Protein AF-A0A4S4G8A7-F1 (afdb_monomer)

Secondary structure (DSSP, 8-state):
---HHHHHHHHHHHHHGGGS--BTTTTBT-SS-EEEEEETTTTEEEEEEHHHHTSTTHHHHTT-HHHHHHHHHHH-HHHHHHHH-EEE-TTT--EEE----HHHHHHHHHHHHHHHHT--

Sequence (120 aa):
MENIHEIVVENARRNALINLEYCPVRGIGCTGERVECYSPVSKGKEFIPKTMYDSDKFHMVKENAQAWRRLRICHDFEYWAATCCTIKDKRTGCDVFMRLNRPQRRVLAIMEQQRMAGEP

pLDDT: mean 92.33, std 7.51, range [53.59, 98.0]

Foldseek 3Di:
DPDVVVVVVVVVVLVVVQPQDDDLQQCHPAAAQWDWDQALQVNGTGTAHPCLVPDPCNVVCRNPNVSRLVSRVVRRVQNCQQPPNWDQDPPPRDIHRDHDGPVRRVVVNVVVVCVVVVHD

Nearest PDB structures (foldseek):
  8zrt-assembly1_R  TM=2.471E-01  e=7.191E+00  Homo sapiens

Mean predicted aligned error: 5.13 Å

Solvent-accessible surface area (backbone atoms only — not comparable to full-atom values): 7004 Å² total; per-residue (Å²): 127,86,54,68,68,59,56,52,51,52,49,52,54,56,57,68,60,63,77,59,73,69,36,44,89,48,31,40,74,51,80,76,63,65,40,82,42,76,33,54,72,79,74,39,83,28,33,43,41,43,71,41,67,74,33,90,63,36,80,79,21,54,83,35,41,67,53,36,51,57,53,43,45,80,58,29,64,59,36,30,31,48,73,72,36,73,38,72,38,89,87,78,68,45,80,39,60,36,71,80,52,71,72,55,49,53,53,48,46,54,52,51,52,33,54,74,72,72,47,135

Structure (mmCIF, N/CA/C/O backbone):
data_AF-A0A4S4G8A7-F1
#
_entry.id   AF-A0A4S4G8A7-F1
#
loop_
_atom_site.group_PDB
_atom_site.id
_atom_site.type_symbol
_atom_site.label_atom_id
_atom_site.label_alt_id
_atom_site.label_comp_id
_atom_site.label_asym_id
_atom_site.label_entity_id
_atom_site.label_seq_id
_atom_site.pdbx_PDB_ins_code
_atom_site.Cartn_x
_atom_site.Cartn_y
_atom_site.Cartn_z
_atom_site.occupancy
_atom_site.B_iso_or_equiv
_atom_site.auth_seq_id
_atom_site.auth_comp_id
_atom_site.auth_asym_id
_atom_site.auth_atom_id
_atom_site.pdbx_PDB_model_num
ATOM 1 N N . MET A 1 1 ? -34.675 -11.339 19.679 1.00 53.59 1 MET A N 1
ATOM 2 C CA . MET A 1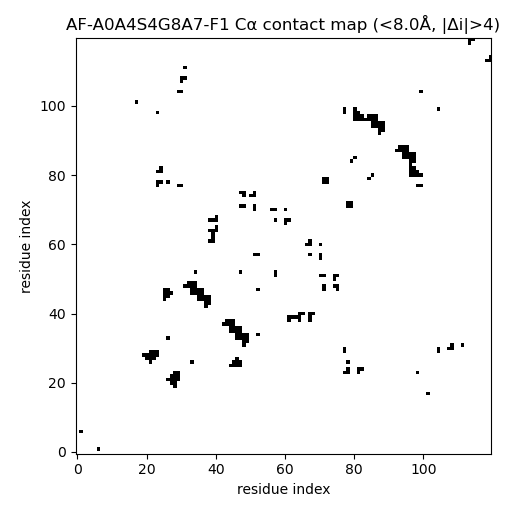 1 ? -33.797 -10.291 20.235 1.00 53.59 1 MET A CA 1
ATOM 3 C C . MET A 1 1 ? -32.396 -10.861 20.222 1.00 53.59 1 MET A C 1
ATOM 5 O O . MET A 1 1 ? -32.186 -11.838 20.926 1.00 53.59 1 MET A O 1
ATOM 9 N N . GLU A 1 2 ? -31.497 -10.341 19.381 1.00 59.91 2 GLU A N 1
ATOM 10 C CA . GLU A 1 2 ? -30.064 -10.659 19.491 1.00 59.91 2 GLU A CA 1
ATOM 11 C C . GLU A 1 2 ? -29.626 -10.439 20.941 1.00 59.91 2 GLU A C 1
ATOM 13 O O . GLU A 1 2 ? -29.966 -9.423 21.559 1.00 59.91 2 GLU A O 1
ATOM 18 N N . ASN A 1 3 ? -28.955 -11.432 21.515 1.00 86.25 3 ASN A N 1
ATOM 19 C CA . ASN A 1 3 ? -28.577 -11.408 22.915 1.00 86.25 3 ASN A CA 1
ATOM 20 C C . ASN A 1 3 ? -27.480 -10.349 23.084 1.00 86.25 3 ASN A C 1
ATOM 22 O O . ASN A 1 3 ? -26.414 -10.464 22.486 1.00 86.25 3 ASN A O 1
ATOM 26 N N . ILE A 1 4 ? -27.717 -9.308 23.890 1.00 87.81 4 ILE A N 1
ATOM 27 C CA . ILE A 1 4 ? -26.741 -8.231 24.160 1.00 87.81 4 ILE A CA 1
ATOM 28 C C . ILE A 1 4 ? -25.363 -8.813 24.519 1.00 87.81 4 ILE A C 1
ATOM 30 O O . ILE A 1 4 ? -24.328 -8.258 24.147 1.00 87.81 4 ILE A O 1
ATOM 34 N N . HIS A 1 5 ? -25.346 -9.972 25.181 1.00 87.25 5 HIS A N 1
ATOM 35 C CA . HIS A 1 5 ? -24.127 -10.696 25.500 1.00 87.25 5 HIS A CA 1
ATOM 36 C C . HIS A 1 5 ? -23.319 -11.104 24.251 1.00 87.25 5 HIS A C 1
ATOM 38 O O . HIS A 1 5 ? -22.094 -10.970 24.248 1.00 87.25 5 HIS A O 1
ATOM 44 N N . GLU A 1 6 ? -23.964 -11.570 23.182 1.00 90.81 6 GLU A N 1
ATOM 45 C CA . GLU A 1 6 ? -23.300 -11.966 21.931 1.00 90.81 6 GLU A CA 1
ATOM 46 C C . GLU A 1 6 ? -22.649 -10.758 21.248 1.00 90.81 6 GLU A C 1
ATOM 48 O O . GLU A 1 6 ? -21.493 -10.828 20.824 1.00 90.81 6 GLU A O 1
ATOM 53 N N . ILE A 1 7 ? -23.342 -9.613 21.233 1.00 87.00 7 ILE A N 1
ATOM 54 C CA . ILE A 1 7 ? -22.824 -8.355 20.675 1.00 87.00 7 ILE A CA 1
ATOM 55 C C . ILE A 1 7 ? -21.567 -7.903 21.430 1.00 87.00 7 ILE A C 1
ATOM 57 O O . ILE A 1 7 ? -20.573 -7.505 20.812 1.00 87.00 7 ILE A O 1
ATOM 61 N N . VAL A 1 8 ? -21.583 -7.981 22.765 1.00 90.06 8 VAL A N 1
ATOM 62 C CA . VAL A 1 8 ? -20.437 -7.610 23.610 1.00 90.06 8 VAL A CA 1
ATOM 63 C C . VAL A 1 8 ? -19.250 -8.547 23.371 1.00 90.06 8 VAL A C 1
ATOM 65 O O . VAL A 1 8 ? -18.122 -8.070 23.217 1.00 90.06 8 VAL A O 1
ATOM 68 N N . VAL A 1 9 ? -19.491 -9.858 23.275 1.00 91.69 9 VAL A N 1
ATOM 69 C CA . VAL A 1 9 ? -18.444 -10.861 23.014 1.00 91.69 9 VAL A CA 1
ATOM 70 C C . VAL A 1 9 ? -17.807 -10.655 21.640 1.00 91.69 9 VAL A C 1
ATOM 72 O O . VAL A 1 9 ? -16.579 -10.600 21.538 1.00 91.69 9 VAL A O 1
ATOM 75 N N . GLU A 1 10 ? -18.597 -10.456 20.582 1.00 86.94 10 GLU A N 1
ATOM 76 C CA . GLU A 1 10 ? -18.037 -10.191 19.251 1.00 86.94 10 GLU A CA 1
ATOM 77 C C . GLU A 1 10 ? -17.332 -8.828 19.189 1.00 86.94 10 GLU A C 1
ATOM 79 O O . GLU A 1 10 ? -16.316 -8.687 18.506 1.00 86.94 10 GLU A O 1
ATOM 84 N N . ASN A 1 11 ? -17.796 -7.807 19.918 1.00 86.44 11 ASN A N 1
ATOM 85 C CA . ASN A 1 11 ? -17.072 -6.537 20.021 1.00 86.44 11 ASN A CA 1
ATOM 86 C C . ASN A 1 11 ? -15.697 -6.717 20.683 1.00 86.44 11 ASN A C 1
ATOM 88 O O . ASN A 1 11 ? -14.696 -6.226 20.160 1.00 86.44 11 ASN A O 1
ATOM 92 N N . ALA A 1 12 ? -15.625 -7.473 21.783 1.00 86.62 12 ALA A N 1
ATOM 93 C CA . ALA A 1 12 ? -14.363 -7.800 22.441 1.00 86.62 12 ALA A CA 1
ATOM 94 C C . ALA A 1 12 ? -13.422 -8.563 21.495 1.00 86.62 12 ALA A C 1
ATOM 96 O O . ALA A 1 12 ? -12.251 -8.200 21.362 1.00 86.62 12 ALA A O 1
ATOM 97 N N . ARG A 1 13 ? -13.945 -9.545 20.747 1.00 85.56 13 ARG A N 1
ATOM 98 C CA . ARG A 1 13 ? -13.183 -10.284 19.729 1.00 85.56 13 ARG A CA 1
ATOM 99 C C . ARG A 1 13 ? -12.658 -9.371 18.620 1.00 85.56 13 ARG A C 1
ATOM 101 O O . ARG A 1 13 ? -11.495 -9.475 18.227 1.00 85.56 13 ARG A O 1
ATOM 108 N N . ARG A 1 14 ? -13.491 -8.458 18.104 1.00 80.88 14 ARG A N 1
ATOM 109 C CA . ARG A 1 14 ? -13.082 -7.480 17.082 1.00 80.88 14 ARG A CA 1
ATOM 110 C C . ARG A 1 14 ? -11.986 -6.558 17.599 1.00 80.88 14 ARG A C 1
ATOM 112 O O . ARG A 1 14 ? -11.027 -6.348 16.858 1.00 80.88 14 ARG A O 1
ATOM 119 N N . ASN A 1 15 ? -12.104 -6.087 18.841 1.00 80.44 15 ASN A N 1
ATOM 120 C CA . ASN A 1 15 ? -11.136 -5.202 19.485 1.00 80.44 15 ASN A CA 1
ATOM 121 C C . ASN A 1 15 ? -9.794 -5.889 19.759 1.00 80.44 15 ASN A C 1
ATOM 123 O O . ASN A 1 15 ? -8.752 -5.304 19.478 1.00 80.44 15 ASN A O 1
ATOM 127 N N . ALA A 1 16 ? -9.798 -7.148 20.206 1.00 80.31 16 ALA A N 1
ATOM 128 C CA . ALA A 1 16 ? -8.570 -7.921 20.414 1.00 80.31 16 ALA A CA 1
ATOM 129 C C . ALA A 1 16 ? -7.734 -8.053 19.126 1.00 80.31 16 ALA A C 1
ATOM 131 O O . ALA A 1 16 ? -6.507 -8.041 19.156 1.00 80.31 16 ALA A O 1
ATOM 132 N N . LEU A 1 17 ? -8.403 -8.118 17.973 1.00 73.44 17 LEU A N 1
ATOM 133 C CA . LEU A 1 17 ? -7.772 -8.268 16.662 1.00 73.44 17 LEU A CA 1
ATOM 134 C C . LEU A 1 17 ? -7.371 -6.930 16.010 1.00 73.44 17 LEU A C 1
ATOM 136 O O . LEU A 1 17 ? -6.882 -6.935 14.879 1.00 73.44 17 LEU A O 1
ATOM 140 N N . ILE A 1 18 ? -7.592 -5.784 16.668 1.00 72.06 18 ILE A N 1
ATOM 141 C CA . ILE A 1 18 ? -7.182 -4.463 16.152 1.00 72.06 18 ILE A CA 1
ATOM 142 C C . ILE A 1 18 ? -5.657 -4.334 16.129 1.00 72.06 18 ILE A C 1
ATOM 144 O O . ILE A 1 18 ? -5.121 -3.748 15.192 1.00 72.06 18 ILE A O 1
ATOM 148 N N . ASN A 1 19 ? -4.969 -4.938 17.100 1.00 66.94 19 ASN A N 1
ATOM 149 C CA . ASN A 1 19 ? -3.526 -4.788 17.306 1.00 66.94 19 ASN A CA 1
ATOM 150 C C . ASN A 1 19 ? -2.658 -5.683 16.402 1.00 66.94 19 ASN A C 1
ATOM 152 O O . ASN A 1 19 ? -1.465 -5.827 16.649 1.00 66.94 19 ASN A O 1
ATOM 156 N N . LEU A 1 20 ? -3.235 -6.299 15.365 1.00 78.19 20 LEU A N 1
ATOM 157 C CA . LEU A 1 20 ? -2.453 -7.028 14.365 1.00 78.19 20 LEU A CA 1
ATOM 158 C C . LEU A 1 20 ? -1.536 -6.062 13.610 1.00 78.19 20 LEU A C 1
ATOM 160 O O . LEU A 1 20 ? -1.982 -5.006 13.156 1.00 78.19 20 LEU A O 1
ATOM 164 N N . GLU A 1 21 ? -0.274 -6.456 13.445 1.00 88.75 21 GLU A N 1
ATOM 165 C CA . GLU A 1 21 ? 0.706 -5.665 12.708 1.00 88.75 21 GLU A CA 1
ATOM 166 C C . GLU A 1 21 ? 0.220 -5.410 11.274 1.00 88.75 21 GLU A C 1
ATOM 168 O O . GLU A 1 21 ? -0.183 -6.324 10.549 1.00 88.75 21 GLU A O 1
ATOM 173 N N . TYR A 1 22 ? 0.223 -4.139 10.874 1.00 93.44 22 TYR A N 1
ATOM 174 C CA . TYR A 1 22 ? -0.235 -3.704 9.562 1.00 93.44 22 TYR A CA 1
ATOM 175 C C . TYR A 1 22 ? 0.611 -2.530 9.071 1.00 93.44 22 TYR A C 1
ATOM 177 O O . TYR A 1 22 ? 0.591 -1.435 9.641 1.00 93.44 22 TYR A O 1
ATOM 185 N N . CYS A 1 23 ? 1.350 -2.751 7.985 1.00 94.94 23 CYS A N 1
ATOM 186 C CA . CYS A 1 23 ? 2.170 -1.732 7.347 1.00 94.94 23 CYS A CA 1
ATOM 187 C C . CYS A 1 23 ? 2.016 -1.792 5.819 1.00 94.94 23 CYS A C 1
ATOM 189 O O . CYS A 1 23 ? 2.761 -2.528 5.169 1.00 94.94 23 CYS A O 1
ATOM 191 N N . PRO A 1 24 ? 1.125 -0.976 5.222 1.00 96.44 24 PRO A N 1
ATOM 192 C CA . PRO A 1 24 ? 0.889 -0.973 3.774 1.00 96.44 24 PRO A CA 1
ATOM 193 C C . PRO A 1 24 ? 2.122 -0.582 2.958 1.00 96.44 24 PRO A C 1
ATOM 195 O O . PRO A 1 24 ? 2.364 -1.121 1.883 1.00 96.44 24 PRO A O 1
ATOM 198 N N . VAL A 1 25 ? 2.978 0.287 3.501 1.00 96.69 25 VAL A N 1
ATOM 199 C CA . VAL A 1 25 ? 4.216 0.701 2.825 1.00 96.69 25 VAL A CA 1
ATOM 200 C C . VAL A 1 25 ? 5.189 -0.473 2.678 1.00 96.69 25 VAL A C 1
ATOM 202 O O . VAL A 1 25 ? 5.789 -0.630 1.622 1.00 96.69 25 VAL A O 1
ATOM 205 N N . ARG A 1 26 ? 5.304 -1.345 3.689 1.00 96.25 26 ARG A N 1
ATOM 206 C CA . ARG A 1 26 ? 6.169 -2.541 3.639 1.00 96.25 26 ARG A CA 1
ATOM 207 C C . ARG A 1 26 ? 5.453 -3.807 3.161 1.00 96.25 26 ARG A C 1
ATOM 209 O O . ARG A 1 26 ? 6.119 -4.813 2.942 1.00 96.25 26 ARG A O 1
ATOM 216 N N . GLY A 1 27 ? 4.128 -3.756 3.019 1.00 96.12 27 GLY A N 1
ATOM 217 C CA . GLY A 1 27 ? 3.280 -4.890 2.644 1.00 96.12 27 GLY A CA 1
ATOM 218 C C . GLY A 1 27 ? 2.953 -5.866 3.780 1.00 96.12 27 GLY A C 1
ATOM 219 O O . GLY A 1 27 ? 2.473 -6.966 3.528 1.00 96.12 27 GLY A O 1
ATOM 220 N N . ILE A 1 28 ? 3.210 -5.487 5.035 1.00 95.81 28 ILE A N 1
ATOM 221 C CA . ILE A 1 28 ? 2.986 -6.352 6.202 1.00 95.81 28 ILE A CA 1
ATOM 222 C C . ILE A 1 28 ? 1.499 -6.340 6.560 1.00 95.81 28 ILE A C 1
ATOM 224 O O . ILE A 1 28 ? 0.898 -5.267 6.666 1.00 95.81 28 ILE A O 1
ATOM 228 N N . GLY A 1 29 ? 0.904 -7.520 6.751 1.00 93.50 29 GLY A N 1
ATOM 229 C CA . GLY A 1 29 ? -0.505 -7.667 7.143 1.00 93.50 29 GLY A CA 1
ATOM 230 C C . GLY A 1 29 ? -1.510 -7.147 6.105 1.00 93.50 29 GLY A C 1
ATOM 231 O O . GLY A 1 29 ? -2.655 -6.845 6.461 1.00 93.50 29 GLY A O 1
ATOM 232 N N . CYS A 1 30 ? -1.062 -6.984 4.858 1.00 95.50 30 CYS A N 1
ATOM 233 C CA . CYS A 1 30 ? -1.864 -6.514 3.733 1.00 95.50 30 CYS A CA 1
ATOM 234 C C . CYS A 1 30 ? -2.613 -7.667 3.063 1.00 95.50 30 CYS A C 1
ATOM 236 O O . CYS A 1 30 ? -2.314 -8.841 3.275 1.00 95.50 30 CYS A O 1
ATOM 238 N N . THR A 1 31 ? -3.600 -7.314 2.256 1.00 93.44 31 THR A N 1
ATOM 239 C CA . THR A 1 31 ? -4.539 -8.246 1.641 1.00 93.44 31 THR A CA 1
ATOM 240 C C . THR A 1 31 ? -3.926 -8.933 0.418 1.00 93.44 31 THR A C 1
ATOM 242 O O . THR A 1 31 ? -3.086 -8.349 -0.267 1.00 93.44 31 THR A O 1
ATOM 245 N N . GLY A 1 32 ? -4.353 -10.165 0.131 1.00 92.19 32 GLY A N 1
ATOM 246 C CA . GLY A 1 32 ? -3.899 -10.934 -1.031 1.00 92.19 32 GLY A CA 1
ATOM 247 C C . GLY A 1 32 ? -2.530 -11.594 -0.850 1.00 92.19 32 GLY A C 1
ATOM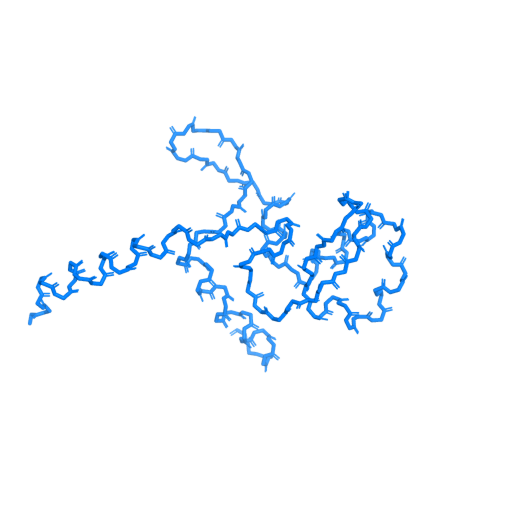 248 O O . GLY A 1 32 ? -1.868 -11.442 0.175 1.00 92.19 32 GLY A O 1
ATOM 249 N N . GLU A 1 33 ? -2.115 -12.361 -1.858 1.00 95.44 33 GLU A N 1
ATOM 250 C CA . GLU A 1 33 ? -0.827 -13.056 -1.854 1.00 95.44 33 GLU A CA 1
ATOM 251 C C . GLU A 1 33 ? 0.337 -12.072 -2.030 1.00 95.44 33 GLU A C 1
ATOM 253 O O . GLU A 1 33 ? 0.304 -11.181 -2.890 1.00 95.44 33 GLU A O 1
ATOM 258 N N . ARG A 1 34 ? 1.377 -12.237 -1.205 1.00 96.94 34 ARG A N 1
ATOM 259 C CA . ARG A 1 34 ? 2.529 -11.338 -1.145 1.00 96.94 34 ARG A CA 1
ATOM 260 C C . ARG A 1 34 ? 3.832 -12.087 -1.391 1.00 96.94 34 ARG A C 1
ATOM 262 O O . ARG A 1 34 ? 4.036 -13.173 -0.860 1.00 96.94 34 ARG A O 1
ATOM 269 N N . VAL A 1 35 ? 4.732 -11.462 -2.143 1.00 97.56 35 VAL A N 1
ATOM 270 C CA . VAL A 1 35 ? 6.073 -11.974 -2.444 1.00 97.56 35 VAL A CA 1
ATOM 271 C C . VAL A 1 35 ? 7.105 -11.063 -1.788 1.00 97.56 35 VAL A C 1
ATOM 273 O O . VAL A 1 35 ? 7.071 -9.843 -1.971 1.00 97.56 35 VAL A O 1
ATOM 276 N N . GLU A 1 36 ? 8.020 -11.647 -1.013 1.00 97.69 36 GLU A N 1
ATOM 277 C CA . GLU A 1 36 ? 9.164 -10.915 -0.465 1.00 97.69 36 GLU A CA 1
ATOM 278 C C . GLU A 1 36 ? 10.153 -10.585 -1.590 1.00 97.69 36 GLU A C 1
ATOM 280 O O . GLU A 1 36 ? 10.584 -11.461 -2.341 1.00 97.69 36 GLU A O 1
ATOM 285 N N . CYS A 1 37 ? 10.536 -9.316 -1.707 1.00 95.44 37 CYS A N 1
ATOM 286 C CA . CYS A 1 37 ? 11.477 -8.852 -2.719 1.00 95.44 37 CYS A CA 1
ATOM 287 C C . CYS A 1 37 ? 12.310 -7.668 -2.211 1.00 95.44 37 CYS A C 1
ATOM 289 O O . CYS A 1 37 ? 11.927 -6.971 -1.267 1.00 95.44 37 CYS A O 1
ATOM 291 N N . TYR A 1 38 ? 13.459 -7.428 -2.844 1.00 96.50 38 TYR A N 1
ATOM 292 C CA . TYR A 1 38 ? 14.252 -6.231 -2.581 1.00 96.50 38 TYR A CA 1
ATOM 293 C C . TYR A 1 38 ? 13.634 -5.023 -3.293 1.00 96.50 38 TYR A C 1
ATOM 295 O O . TYR A 1 38 ? 13.451 -5.044 -4.509 1.00 96.50 38 TYR A O 1
ATOM 303 N N . SER A 1 39 ? 13.329 -3.974 -2.533 1.00 95.81 39 SER A N 1
ATOM 304 C CA . SER A 1 39 ? 12.721 -2.744 -3.030 1.00 95.81 39 SER A CA 1
ATOM 305 C C . SER A 1 39 ? 13.776 -1.653 -3.235 1.00 95.81 39 SER A C 1
ATOM 307 O O . SER A 1 39 ? 14.487 -1.306 -2.285 1.00 95.81 39 SER A O 1
ATOM 309 N N . PRO A 1 40 ? 13.836 -1.012 -4.419 1.00 95.94 40 PRO A N 1
ATOM 310 C CA . PRO A 1 40 ? 14.681 0.161 -4.642 1.00 95.94 40 PRO A CA 1
ATOM 311 C C . PRO A 1 40 ? 14.199 1.398 -3.861 1.00 95.94 40 PRO A C 1
ATOM 313 O O . PRO A 1 40 ? 14.924 2.387 -3.776 1.00 95.94 40 PRO A O 1
ATOM 316 N N . VAL A 1 41 ? 12.983 1.369 -3.294 1.00 94.56 41 VAL A N 1
ATOM 317 C CA . VAL A 1 41 ? 12.402 2.485 -2.530 1.00 94.56 41 VAL A CA 1
ATOM 318 C C . VAL A 1 41 ? 12.907 2.488 -1.090 1.00 94.56 41 VAL A C 1
ATOM 320 O O . VAL A 1 41 ? 13.416 3.508 -0.631 1.00 94.56 41 VAL A O 1
ATOM 323 N N . SER A 1 42 ? 12.784 1.365 -0.376 1.00 93.44 42 SER A N 1
ATOM 324 C CA . SER A 1 42 ? 13.284 1.241 1.004 1.00 93.44 42 SER A CA 1
ATOM 325 C C . SER A 1 42 ? 14.739 0.788 1.091 1.00 93.44 42 SER A C 1
ATOM 327 O O . SER A 1 42 ? 15.311 0.832 2.179 1.00 93.44 42 SER A O 1
ATOM 329 N N . LYS A 1 43 ? 15.339 0.353 -0.028 1.00 93.19 43 LYS A N 1
ATOM 330 C CA . LYS A 1 43 ? 16.655 -0.307 -0.071 1.00 93.19 43 LYS A CA 1
ATOM 331 C C . LYS A 1 43 ? 16.714 -1.541 0.838 1.00 93.19 43 LYS A C 1
ATOM 333 O O . LYS A 1 43 ? 17.745 -1.837 1.443 1.00 93.19 43 LYS A O 1
ATOM 338 N N . GLY A 1 44 ? 15.597 -2.257 0.938 1.00 94.38 44 GLY A N 1
ATOM 339 C CA . GLY A 1 44 ? 15.435 -3.410 1.812 1.00 94.38 44 GLY A CA 1
ATOM 340 C C . GLY A 1 44 ? 14.314 -4.336 1.354 1.00 94.38 44 G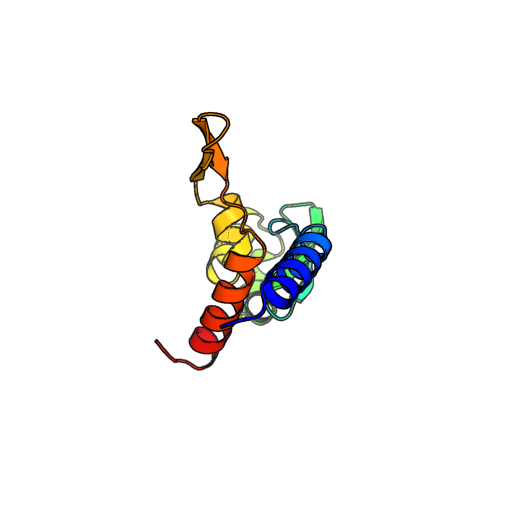LY A C 1
ATOM 341 O O . GLY A 1 44 ? 13.763 -4.184 0.265 1.00 94.38 44 GLY A O 1
ATOM 342 N N . LYS A 1 45 ? 13.995 -5.322 2.195 1.00 95.88 45 LYS A N 1
ATOM 343 C CA . LYS A 1 45 ? 12.949 -6.310 1.918 1.00 95.88 45 LYS A CA 1
ATOM 344 C C . LYS A 1 45 ? 11.552 -5.728 2.155 1.00 95.88 45 LYS A C 1
ATOM 346 O O . LYS A 1 45 ? 11.256 -5.221 3.243 1.00 95.88 45 LYS A O 1
ATOM 351 N N . GLU A 1 46 ? 10.700 -5.845 1.142 1.00 96.50 46 GLU A N 1
ATOM 352 C CA . GLU A 1 46 ? 9.275 -5.504 1.164 1.00 96.50 46 GLU A CA 1
ATOM 353 C C . GLU A 1 46 ? 8.435 -6.663 0.615 1.00 96.50 46 GLU A C 1
ATOM 355 O O . GLU A 1 46 ? 8.903 -7.462 -0.196 1.00 96.50 46 GLU A O 1
ATOM 360 N N . PHE A 1 47 ? 7.173 -6.714 1.034 1.00 98.00 47 PHE A N 1
ATOM 361 C CA . PHE A 1 47 ? 6.178 -7.679 0.579 1.00 98.00 47 PHE A CA 1
ATOM 362 C C . PHE A 1 47 ? 5.271 -7.033 -0.476 1.00 98.00 47 PHE A C 1
ATOM 364 O O . PHE A 1 47 ? 4.350 -6.280 -0.155 1.00 98.00 47 PHE A O 1
ATOM 371 N N . ILE A 1 48 ? 5.520 -7.298 -1.755 1.00 97.56 48 ILE A N 1
ATOM 372 C CA . ILE A 1 48 ? 4.698 -6.754 -2.850 1.00 97.56 48 ILE A CA 1
ATOM 373 C C . ILE A 1 48 ? 3.595 -7.739 -3.253 1.00 97.56 48 ILE A C 1
ATOM 375 O O . ILE A 1 48 ? 3.742 -8.934 -2.997 1.00 97.56 48 ILE A O 1
ATOM 379 N N . PRO A 1 49 ? 2.490 -7.290 -3.878 1.00 97.19 49 PRO A N 1
ATOM 380 C CA . PRO A 1 49 ? 1.494 -8.209 -4.422 1.00 97.19 49 PRO A CA 1
ATOM 381 C C . PRO A 1 49 ? 2.109 -9.167 -5.441 1.00 97.19 49 PRO A C 1
ATOM 383 O O . PRO A 1 49 ? 2.901 -8.748 -6.290 1.00 97.19 49 PRO A O 1
ATOM 386 N N . LYS A 1 50 ? 1.678 -10.431 -5.427 1.00 96.38 50 LYS A N 1
ATOM 387 C CA . LYS A 1 50 ? 2.076 -11.405 -6.453 1.00 96.38 50 LYS A CA 1
ATOM 388 C C . LYS A 1 50 ? 1.746 -10.927 -7.872 1.00 96.38 50 LYS A C 1
ATOM 390 O O . LYS A 1 50 ? 2.561 -11.079 -8.770 1.00 96.38 50 LYS A O 1
ATOM 395 N N . THR A 1 51 ? 0.619 -10.240 -8.054 1.00 95.44 51 THR A N 1
ATOM 396 C CA . THR A 1 51 ? 0.217 -9.659 -9.348 1.00 95.44 51 THR A CA 1
ATOM 397 C C . THR A 1 51 ? 1.201 -8.610 -9.877 1.00 95.44 51 THR A C 1
ATOM 399 O O . THR A 1 51 ? 1.356 -8.482 -11.087 1.00 95.44 51 THR A O 1
ATOM 402 N N . MET A 1 52 ? 1.885 -7.873 -8.991 1.00 96.50 52 MET A N 1
ATOM 403 C CA . MET A 1 52 ? 2.972 -6.969 -9.376 1.00 96.50 52 MET A CA 1
ATOM 404 C C . MET A 1 52 ? 4.225 -7.756 -9.757 1.00 96.50 52 MET A C 1
ATOM 406 O O . MET A 1 52 ? 4.876 -7.407 -10.736 1.00 96.50 52 MET A O 1
ATOM 410 N N . TYR A 1 53 ? 4.575 -8.780 -8.974 1.00 97.06 53 TYR A N 1
ATOM 411 C CA . TYR A 1 53 ? 5.765 -9.601 -9.202 1.00 97.06 53 TYR A CA 1
ATOM 412 C C . TYR A 1 53 ? 5.692 -10.370 -10.529 1.00 97.06 53 TYR A C 1
ATOM 414 O O . TYR A 1 53 ? 6.666 -10.397 -11.276 1.00 97.06 53 TYR A O 1
ATOM 422 N N . ASP A 1 54 ? 4.523 -10.934 -10.836 1.00 96.62 54 ASP A N 1
ATOM 423 C CA . ASP A 1 54 ? 4.259 -11.712 -12.051 1.00 96.62 54 ASP A CA 1
ATOM 424 C C . ASP A 1 54 ? 4.012 -10.822 -13.288 1.00 96.62 54 ASP A C 1
ATOM 426 O O . ASP A 1 54 ? 3.840 -11.327 -14.393 1.00 96.62 54 ASP A O 1
ATOM 430 N N . SER A 1 55 ? 3.979 -9.493 -13.131 1.00 95.94 55 SER A N 1
ATOM 431 C CA . SER A 1 55 ? 3.801 -8.559 -14.245 1.00 95.94 55 SER A CA 1
ATOM 432 C C . SER A 1 55 ? 5.023 -8.558 -15.164 1.00 95.94 55 SER A C 1
ATOM 434 O O . SER A 1 55 ? 6.154 -8.407 -14.695 1.00 95.94 55 SER A O 1
ATOM 436 N N . ASP A 1 56 ? 4.801 -8.544 -16.482 1.00 95.25 56 ASP A N 1
ATOM 437 C CA . ASP A 1 56 ? 5.871 -8.375 -17.476 1.00 95.25 56 ASP A CA 1
ATOM 438 C C . ASP A 1 56 ? 6.712 -7.119 -17.223 1.00 95.25 56 ASP A C 1
ATOM 440 O O . ASP A 1 56 ? 7.883 -7.070 -17.570 1.00 95.25 56 ASP A O 1
ATOM 444 N N . LYS A 1 57 ? 6.155 -6.095 -16.567 1.00 95.25 57 LYS A N 1
ATOM 445 C CA . LYS A 1 57 ? 6.860 -4.838 -16.271 1.00 95.25 57 LYS A CA 1
ATOM 446 C C . LYS A 1 57 ? 7.788 -4.933 -15.058 1.00 95.25 57 LYS A C 1
ATOM 448 O O . LYS A 1 57 ? 8.591 -4.023 -14.850 1.00 95.25 57 LYS A O 1
ATOM 453 N N . PHE A 1 58 ? 7.705 -5.993 -14.249 1.00 96.25 58 PHE A N 1
ATOM 454 C CA . PHE A 1 58 ? 8.413 -6.079 -12.969 1.00 96.25 58 PHE A CA 1
ATOM 455 C C . PHE A 1 58 ? 9.934 -5.979 -13.127 1.00 96.25 58 PHE A C 1
ATOM 457 O O . PHE A 1 58 ? 10.596 -5.247 -12.391 1.00 96.25 58 PHE A O 1
ATOM 464 N N . HIS A 1 59 ? 10.499 -6.668 -14.120 1.00 93.62 59 HIS A N 1
ATOM 465 C CA . HIS A 1 59 ? 11.943 -6.667 -14.354 1.00 93.62 59 HIS A CA 1
ATOM 466 C C . HIS A 1 59 ? 12.488 -5.272 -14.702 1.00 93.62 59 HIS A C 1
ATOM 468 O O . HIS A 1 59 ? 13.596 -4.938 -14.293 1.00 93.62 59 HIS A O 1
ATOM 474 N N . MET A 1 60 ? 11.689 -4.435 -15.372 1.00 94.25 60 MET A N 1
ATOM 475 C CA . MET A 1 60 ? 12.081 -3.085 -15.788 1.00 94.25 60 MET A CA 1
ATOM 476 C C . MET A 1 60 ? 12.143 -2.086 -14.626 1.00 94.25 60 MET A C 1
ATOM 478 O O . MET A 1 60 ? 12.763 -1.032 -14.751 1.00 94.25 60 MET A O 1
ATOM 482 N N . VAL A 1 61 ? 11.476 -2.375 -13.502 1.00 96.19 61 VAL A N 1
ATOM 483 C CA . VAL A 1 61 ? 11.331 -1.416 -12.395 1.00 96.19 61 VAL A CA 1
ATOM 484 C C . VAL A 1 61 ? 12.248 -1.690 -11.203 1.00 96.19 61 VAL A C 1
ATOM 486 O O . VAL A 1 61 ? 12.309 -0.860 -10.297 1.00 96.19 61 VAL A O 1
ATOM 489 N N . LYS A 1 62 ? 12.975 -2.818 -11.191 1.00 93.31 62 LYS A N 1
ATOM 490 C CA . LYS A 1 62 ? 13.771 -3.287 -10.038 1.00 93.31 62 LYS A CA 1
ATOM 491 C C . LYS A 1 62 ? 14.804 -2.280 -9.531 1.00 93.31 62 LYS A C 1
ATOM 493 O O . LYS A 1 62 ? 15.049 -2.220 -8.332 1.00 93.31 62 LYS A O 1
ATOM 498 N N . GLU A 1 63 ? 15.378 -1.479 -10.422 1.00 94.00 63 GLU A N 1
ATOM 499 C CA . GLU A 1 63 ? 16.428 -0.508 -10.083 1.00 94.00 63 GLU A CA 1
ATOM 500 C C . GLU A 1 63 ? 15.919 0.940 -10.049 1.00 94.00 63 GLU A C 1
ATOM 502 O O . GLU A 1 63 ? 16.629 1.852 -9.627 1.00 94.00 63 GLU A O 1
ATOM 507 N N . ASN A 1 64 ? 14.668 1.179 -10.454 1.00 96.62 64 ASN A N 1
ATOM 508 C CA . ASN A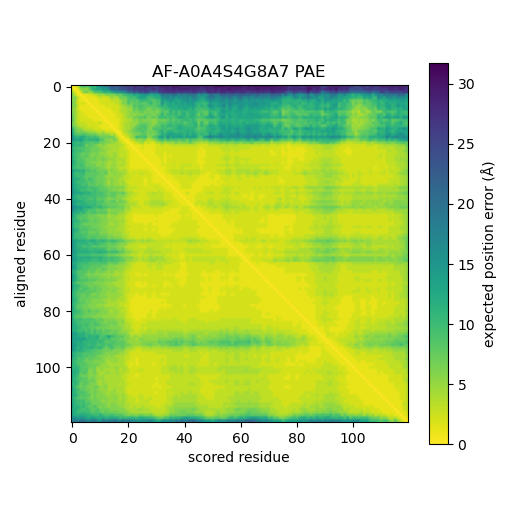 1 64 ? 14.101 2.518 -10.544 1.00 96.62 64 ASN A CA 1
ATOM 509 C C . ASN A 1 64 ? 12.987 2.708 -9.513 1.00 96.62 64 ASN A C 1
ATOM 511 O O . ASN A 1 64 ? 11.845 2.294 -9.715 1.00 96.62 64 ASN A O 1
ATOM 515 N N . ALA A 1 65 ? 13.300 3.421 -8.429 1.00 96.75 65 ALA A N 1
ATOM 516 C CA . ALA A 1 65 ? 12.363 3.678 -7.336 1.00 96.75 65 ALA A CA 1
ATOM 517 C C . ALA A 1 65 ? 11.053 4.358 -7.781 1.00 96.75 65 ALA A C 1
ATOM 519 O O . ALA A 1 65 ? 9.998 4.090 -7.211 1.00 96.75 65 ALA A O 1
ATOM 520 N N . GLN A 1 66 ? 11.082 5.235 -8.789 1.00 97.06 66 GLN A N 1
ATOM 521 C CA . GLN A 1 66 ? 9.866 5.907 -9.261 1.00 97.06 66 GLN A CA 1
ATOM 522 C C . GLN A 1 66 ? 9.001 4.982 -10.115 1.00 97.06 66 GLN A C 1
ATOM 524 O O . GLN A 1 66 ? 7.783 4.936 -9.933 1.00 97.06 66 GLN A O 1
ATOM 529 N N . ALA A 1 67 ? 9.620 4.214 -11.012 1.00 97.38 67 ALA A N 1
ATOM 530 C CA . ALA A 1 67 ? 8.911 3.225 -11.814 1.00 97.38 67 ALA A CA 1
ATOM 531 C C . ALA A 1 67 ? 8.323 2.112 -10.929 1.00 97.38 67 ALA A C 1
ATOM 533 O O . ALA A 1 67 ? 7.177 1.713 -11.131 1.00 97.38 67 ALA A O 1
ATOM 534 N N . TRP A 1 68 ? 9.053 1.702 -9.886 1.00 97.69 68 TRP A N 1
ATOM 535 C CA . TRP A 1 68 ? 8.584 0.765 -8.866 1.00 97.69 68 TRP A CA 1
ATOM 536 C C . TRP A 1 68 ? 7.317 1.260 -8.172 1.00 97.69 68 TRP A C 1
ATOM 538 O O . TRP A 1 68 ? 6.324 0.540 -8.123 1.00 97.69 68 TRP A O 1
ATOM 548 N N . ARG A 1 69 ? 7.322 2.510 -7.678 1.00 97.62 69 ARG A N 1
ATOM 549 C CA . ARG A 1 69 ? 6.149 3.123 -7.033 1.00 97.62 69 ARG A CA 1
ATOM 550 C C . ARG A 1 69 ? 4.937 3.143 -7.954 1.00 97.62 69 ARG A C 1
ATOM 552 O O . ARG A 1 69 ? 3.851 2.754 -7.538 1.00 97.62 69 ARG A O 1
ATOM 559 N N . ARG A 1 70 ? 5.133 3.575 -9.203 1.00 97.44 70 ARG A N 1
ATOM 560 C CA . ARG A 1 70 ? 4.063 3.647 -10.207 1.00 97.44 70 ARG A CA 1
ATOM 561 C C . ARG A 1 70 ? 3.475 2.275 -10.504 1.00 97.44 70 ARG A C 1
ATOM 563 O O . ARG A 1 70 ? 2.258 2.146 -10.496 1.00 97.44 70 ARG A O 1
ATOM 570 N N . LEU A 1 71 ? 4.320 1.263 -10.713 1.00 97.69 71 LEU A N 1
ATOM 571 C CA . LEU A 1 71 ? 3.845 -0.099 -10.938 1.00 97.69 71 LEU A CA 1
ATOM 572 C C . LEU A 1 71 ? 3.095 -0.618 -9.708 1.00 97.69 71 LEU A C 1
ATOM 574 O O . LEU A 1 71 ? 1.984 -1.115 -9.839 1.00 97.69 71 LEU A O 1
ATOM 578 N N . ARG A 1 72 ? 3.653 -0.439 -8.506 1.00 97.56 72 ARG A N 1
ATOM 579 C CA . ARG A 1 72 ? 3.034 -0.918 -7.268 1.00 97.56 72 ARG A CA 1
ATOM 580 C C . ARG A 1 72 ? 1.650 -0.319 -7.032 1.00 97.56 72 ARG A C 1
ATOM 582 O O . ARG A 1 72 ? 0.744 -1.055 -6.669 1.00 97.56 72 ARG A O 1
ATOM 589 N N . ILE A 1 73 ? 1.454 0.973 -7.299 1.00 97.25 73 ILE A N 1
ATOM 590 C CA . ILE A 1 73 ? 0.143 1.636 -7.184 1.00 97.25 73 ILE A CA 1
ATOM 591 C C . ILE A 1 73 ? -0.934 0.957 -8.048 1.00 97.25 73 ILE A C 1
ATOM 593 O O . ILE A 1 73 ? -2.086 0.891 -7.631 1.00 97.25 73 ILE A O 1
ATOM 597 N N . CYS A 1 74 ? -0.578 0.416 -9.216 1.00 95.38 74 CYS A N 1
ATOM 598 C CA . CYS A 1 74 ? -1.528 -0.273 -10.094 1.00 95.38 74 CYS A CA 1
ATOM 599 C C . CYS A 1 74 ? -1.968 -1.651 -9.576 1.00 95.38 74 CYS A C 1
ATOM 601 O O . CYS A 1 74 ? -2.968 -2.181 -10.050 1.00 95.38 74 CYS A O 1
ATOM 603 N N . HIS A 1 75 ? -1.218 -2.242 -8.644 1.00 95.50 75 HIS A N 1
ATOM 604 C CA . HIS A 1 75 ? -1.431 -3.608 -8.160 1.00 95.50 75 HIS A CA 1
ATOM 605 C C . HIS A 1 75 ? -1.729 -3.686 -6.654 1.00 95.50 75 HIS A C 1
ATOM 607 O O . HIS A 1 75 ? -2.131 -4.740 -6.170 1.00 95.50 75 HIS A O 1
ATOM 613 N N . ASP A 1 76 ? -1.492 -2.609 -5.901 1.00 96.88 76 ASP A N 1
ATOM 614 C CA . ASP A 1 76 ? -1.507 -2.595 -4.438 1.00 96.88 76 ASP A CA 1
ATOM 615 C C . ASP A 1 76 ? -2.333 -1.410 -3.919 1.00 96.88 76 ASP A C 1
ATOM 617 O O . ASP A 1 76 ? -1.808 -0.323 -3.653 1.00 96.88 76 ASP A O 1
ATOM 621 N N . PHE A 1 77 ? -3.644 -1.616 -3.768 1.00 96.94 77 PHE A N 1
ATOM 622 C CA . PHE A 1 77 ? -4.559 -0.575 -3.291 1.00 96.94 77 PHE A CA 1
ATOM 623 C C . PHE A 1 77 ? -4.171 -0.053 -1.901 1.00 96.94 77 PHE A C 1
ATOM 625 O O . PHE A 1 77 ? -4.222 1.149 -1.649 1.00 96.94 77 PHE A O 1
ATOM 632 N N . GLU A 1 78 ? -3.745 -0.936 -0.994 1.00 97.88 78 GLU A N 1
ATOM 633 C CA . GLU A 1 78 ? -3.331 -0.564 0.365 1.00 97.88 78 GLU A CA 1
ATOM 634 C C . GLU A 1 78 ? -2.105 0.357 0.344 1.00 97.88 78 GLU A C 1
ATOM 636 O O . GLU A 1 78 ? -2.052 1.341 1.088 1.00 97.88 78 GLU A O 1
ATOM 641 N N . TYR A 1 79 ? -1.146 0.078 -0.544 1.00 97.94 79 TYR A N 1
ATOM 642 C CA . TYR A 1 79 ? 0.005 0.948 -0.777 1.00 97.94 79 TYR A CA 1
ATOM 643 C C . TYR A 1 79 ? -0.406 2.291 -1.382 1.00 97.94 79 TYR A C 1
ATOM 645 O O . TYR A 1 79 ? 0.031 3.334 -0.893 1.00 97.94 79 TYR A O 1
ATOM 653 N N . TRP A 1 80 ? -1.257 2.286 -2.413 1.00 97.88 80 TRP A N 1
ATOM 654 C CA . TRP A 1 80 ? -1.777 3.513 -3.020 1.00 97.88 80 TRP A CA 1
ATOM 655 C C . TRP A 1 80 ? -2.508 4.384 -1.993 1.00 97.88 80 TRP A C 1
ATOM 657 O O . TRP A 1 80 ? -2.198 5.567 -1.864 1.00 97.88 80 TRP A O 1
ATOM 667 N N . ALA A 1 81 ? -3.403 3.807 -1.188 1.00 97.81 81 ALA A N 1
ATOM 668 C CA . ALA A 1 81 ? -4.125 4.539 -0.151 1.00 97.81 81 ALA A CA 1
ATOM 669 C C . ALA A 1 81 ? -3.149 5.198 0.839 1.00 97.81 81 ALA A C 1
ATOM 671 O O . ALA A 1 81 ? -3.254 6.390 1.123 1.00 97.81 81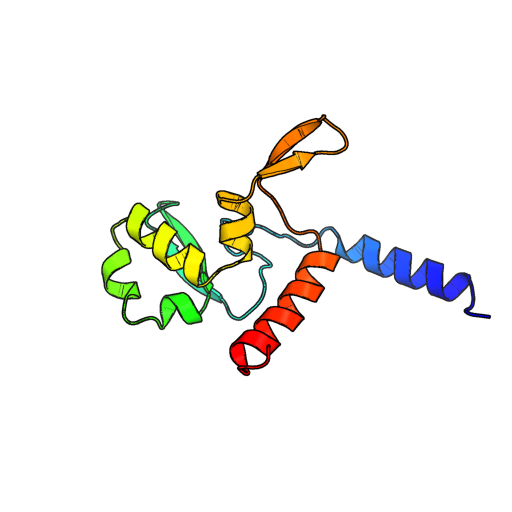 ALA A O 1
ATOM 672 N N . ALA A 1 82 ? -2.133 4.455 1.284 1.00 97.50 82 ALA A N 1
ATOM 673 C CA . ALA A 1 82 ? -1.167 4.928 2.269 1.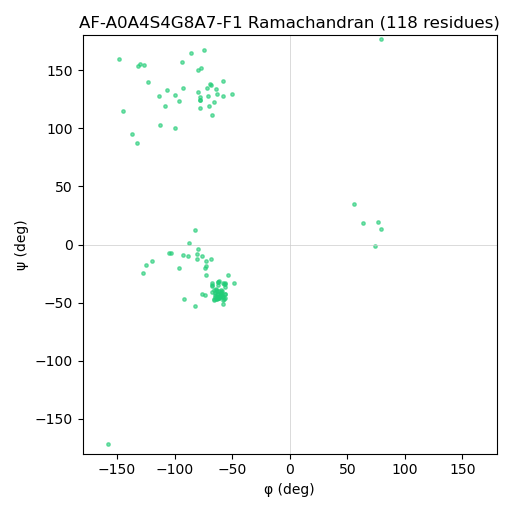00 97.50 82 ALA A CA 1
ATOM 674 C C . ALA A 1 82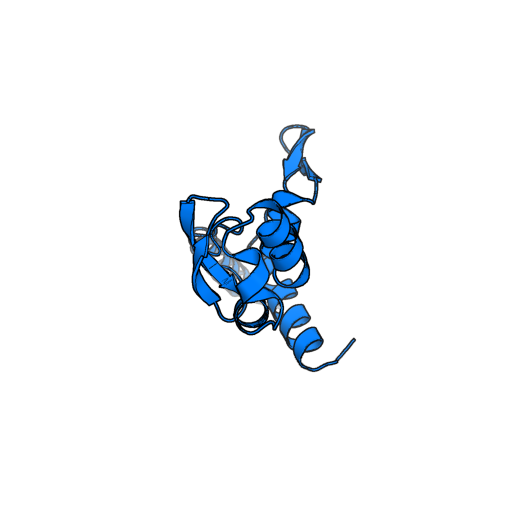 ? -0.102 5.899 1.732 1.00 97.50 82 ALA A C 1
ATOM 676 O O . ALA A 1 82 ? 0.657 6.446 2.533 1.00 97.50 82 ALA A O 1
ATOM 677 N N . THR A 1 83 ? -0.002 6.088 0.413 1.00 97.25 83 THR A N 1
ATOM 678 C CA . THR A 1 83 ? 1.039 6.930 -0.207 1.00 97.25 83 THR A CA 1
ATOM 679 C C . THR A 1 83 ? 0.496 8.033 -1.109 1.00 97.25 83 THR A C 1
ATOM 681 O O . THR A 1 83 ? 1.222 8.982 -1.403 1.00 97.25 83 THR A O 1
ATOM 684 N N . CYS A 1 84 ? -0.760 7.937 -1.542 1.00 96.94 84 CYS A N 1
ATOM 685 C CA . CYS A 1 84 ? -1.372 8.864 -2.493 1.00 96.94 84 CYS A CA 1
ATOM 686 C C . CYS A 1 84 ? -2.695 9.457 -2.004 1.00 96.94 84 CYS A C 1
ATOM 688 O O . CYS A 1 84 ? -3.067 10.532 -2.467 1.00 96.94 84 CYS A O 1
ATOM 690 N N . CYS A 1 85 ? -3.418 8.786 -1.100 1.00 97.38 85 CYS A N 1
ATOM 691 C CA . CYS A 1 85 ? -4.707 9.272 -0.617 1.00 97.38 85 CYS A CA 1
ATOM 692 C C . CYS A 1 85 ? -4.544 10.033 0.702 1.00 97.38 85 CYS A C 1
ATOM 694 O O . CYS A 1 85 ? -4.044 9.489 1.689 1.00 97.38 85 CYS A O 1
ATOM 696 N N . THR A 1 86 ? -5.005 11.281 0.723 1.00 97.38 86 THR A N 1
ATOM 697 C CA . THR A 1 86 ? -4.998 12.141 1.909 1.00 97.38 86 THR A CA 1
ATOM 698 C C . THR A 1 86 ? -6.413 12.289 2.451 1.00 97.38 86 THR A C 1
ATOM 700 O O . THR A 1 86 ? -7.347 12.568 1.700 1.00 97.38 86 THR A O 1
ATOM 703 N N . ILE A 1 87 ? -6.573 12.123 3.761 1.00 96.12 87 ILE A N 1
ATOM 704 C CA . ILE A 1 87 ? -7.839 12.276 4.479 1.00 96.12 87 ILE A CA 1
ATOM 705 C C . ILE A 1 87 ? -7.670 13.247 5.647 1.00 96.12 87 ILE A C 1
ATOM 707 O O . ILE A 1 87 ? -6.589 13.374 6.216 1.00 96.12 87 ILE A O 1
ATOM 711 N N . LYS A 1 88 ? -8.766 13.890 6.050 1.00 96.69 88 LYS A N 1
ATOM 712 C CA . LYS A 1 88 ? -8.817 14.678 7.284 1.00 96.69 88 LYS A CA 1
ATOM 713 C C . LYS A 1 88 ? -8.947 13.756 8.493 1.00 96.69 88 LYS A C 1
ATOM 715 O O . LYS A 1 88 ? -9.969 13.077 8.639 1.00 96.69 88 LYS A O 1
ATOM 720 N N . ASP A 1 89 ? -7.962 13.778 9.385 1.00 93.88 89 ASP A N 1
ATOM 721 C CA . ASP A 1 89 ? -8.083 13.157 10.701 1.00 93.88 89 ASP A CA 1
ATOM 722 C C . ASP A 1 89 ? -9.149 13.898 11.521 1.00 93.88 89 ASP A C 1
ATOM 724 O O . ASP A 1 89 ? -9.077 15.104 11.747 1.00 93.88 89 ASP A O 1
ATOM 728 N N . LYS A 1 90 ? -10.164 13.160 11.976 1.00 88.75 90 LYS A N 1
ATOM 729 C CA . LYS A 1 90 ? -11.301 13.706 12.724 1.00 88.75 90 LYS A CA 1
ATOM 730 C C . LYS A 1 90 ? -10.956 14.113 14.154 1.00 88.75 90 LYS A C 1
ATOM 732 O O . LYS A 1 90 ? -11.759 14.800 14.775 1.00 88.75 90 LYS A O 1
ATOM 737 N N . ARG A 1 91 ? -9.801 13.697 14.682 1.00 92.00 91 ARG A N 1
ATOM 738 C CA . ARG A 1 91 ? -9.347 14.075 16.027 1.00 92.00 91 ARG A CA 1
ATOM 739 C C . ARG A 1 91 ? -8.480 15.323 16.008 1.00 92.00 91 ARG A C 1
ATOM 741 O O . ARG A 1 91 ? -8.673 16.205 16.834 1.00 92.00 91 ARG A O 1
ATOM 748 N N . THR A 1 92 ? -7.517 15.372 15.093 1.00 94.19 92 THR A N 1
ATOM 749 C CA . THR A 1 92 ? -6.529 16.460 15.027 1.00 94.19 92 THR A CA 1
ATOM 750 C C . THR A 1 92 ? -6.901 17.547 14.022 1.00 94.19 92 THR A C 1
ATOM 752 O O . THR A 1 92 ? -6.389 18.656 14.107 1.00 94.19 92 THR A O 1
ATOM 755 N N . GLY A 1 93 ? -7.781 17.252 13.060 1.00 94.44 93 GLY A N 1
ATOM 756 C CA . GLY A 1 93 ? -8.082 18.137 11.934 1.00 94.44 93 GLY A CA 1
ATOM 757 C C . GLY A 1 93 ? -6.973 18.191 10.879 1.00 94.44 93 GLY A C 1
ATOM 758 O O . GLY A 1 93 ? -7.135 18.872 9.866 1.00 94.44 93 GLY A O 1
ATOM 759 N N . CYS A 1 94 ? -5.862 17.479 11.085 1.00 95.88 94 CYS A N 1
ATOM 760 C CA . CYS A 1 94 ? -4.738 17.451 10.163 1.00 95.88 94 CYS A CA 1
ATOM 761 C C . CYS A 1 94 ? -5.024 16.557 8.955 1.00 95.88 94 CYS A C 1
ATOM 763 O O . CYS A 1 94 ? -5.767 15.576 9.032 1.00 95.88 94 CYS A O 1
ATOM 765 N N . ASP A 1 95 ? -4.386 16.885 7.838 1.00 97.38 95 ASP A N 1
ATOM 766 C CA . ASP A 1 95 ? -4.353 16.023 6.665 1.00 97.38 95 ASP A CA 1
ATOM 767 C C . ASP A 1 95 ? -3.335 14.896 6.881 1.00 97.38 95 ASP A C 1
ATOM 769 O O . ASP A 1 95 ? -2.169 15.143 7.189 1.00 97.38 95 ASP A O 1
ATOM 773 N N . VAL A 1 96 ? -3.788 13.649 6.748 1.00 95.75 96 VAL A N 1
ATOM 774 C CA . VAL A 1 96 ? -2.984 12.439 6.963 1.00 95.75 96 VAL A CA 1
ATOM 775 C C . VAL A 1 96 ? -3.163 11.461 5.807 1.00 95.75 96 VAL A C 1
ATOM 777 O O . VAL A 1 96 ? -4.209 11.433 5.160 1.00 95.75 96 VAL A O 1
ATOM 780 N N . PHE A 1 97 ? -2.164 10.613 5.560 1.00 97.12 97 PHE A N 1
ATOM 781 C CA . PHE A 1 97 ? -2.306 9.542 4.575 1.00 97.12 97 PHE A CA 1
ATOM 782 C C . PHE A 1 97 ? -3.291 8.470 5.043 1.00 97.12 97 PHE A C 1
ATOM 784 O O . PHE A 1 97 ? -3.274 8.043 6.203 1.00 97.12 97 PHE A O 1
ATOM 791 N N . MET A 1 98 ? -4.128 8.002 4.120 1.00 96.00 98 MET A N 1
ATOM 792 C CA . MET A 1 98 ? -5.161 7.016 4.395 1.00 96.00 98 MET A CA 1
ATOM 793 C C . MET A 1 98 ? -4.543 5.659 4.742 1.00 96.00 98 MET A C 1
ATOM 795 O O . MET A 1 98 ? -3.998 4.954 3.897 1.00 96.00 98 MET A O 1
ATOM 799 N N . ARG A 1 99 ? -4.686 5.243 6.001 1.00 94.69 99 ARG A N 1
ATOM 800 C CA . ARG A 1 99 ? -4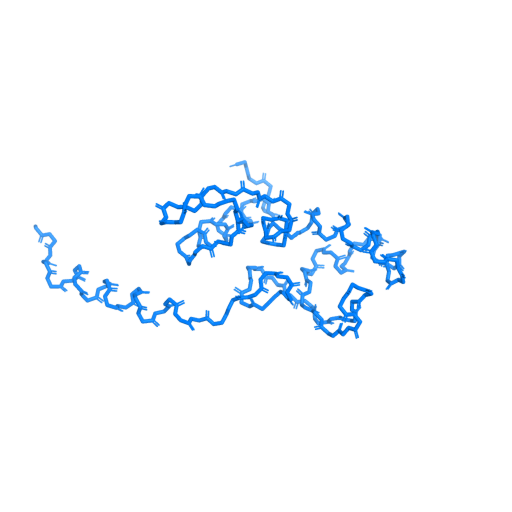.388 3.875 6.438 1.00 94.69 99 ARG A CA 1
ATOM 801 C C . ARG A 1 99 ? -5.686 3.150 6.749 1.00 94.69 99 ARG A C 1
ATOM 803 O O . ARG A 1 99 ? -6.424 3.562 7.640 1.00 94.69 99 ARG A O 1
ATOM 810 N N . LEU A 1 100 ? -5.948 2.064 6.024 1.00 93.69 100 LEU A N 1
ATOM 811 C CA . LEU A 1 100 ? -7.166 1.279 6.213 1.00 93.69 100 LEU A CA 1
ATOM 812 C C . LEU A 1 100 ? -7.223 0.662 7.609 1.00 93.69 100 LEU A C 1
ATOM 814 O O . LEU A 1 100 ? -6.295 -0.022 8.048 1.00 93.69 100 LEU A O 1
ATOM 818 N N . ASN A 1 101 ? -8.350 0.851 8.285 1.00 90.44 101 ASN A N 1
ATOM 819 C CA . ASN A 1 101 ? -8.648 0.111 9.498 1.00 90.44 101 ASN A CA 1
ATOM 820 C C . ASN A 1 101 ? -9.041 -1.339 9.162 1.00 90.44 101 ASN A C 1
ATOM 822 O O . ASN A 1 101 ? -9.273 -1.715 8.012 1.00 90.44 101 ASN A O 1
ATOM 826 N N . ARG A 1 102 ? -9.096 -2.198 10.180 1.00 88.25 102 ARG A N 1
ATOM 827 C CA . ARG A 1 102 ? -9.371 -3.627 9.983 1.00 88.25 102 ARG A CA 1
ATOM 828 C C . ARG A 1 102 ? -10.722 -3.912 9.295 1.00 88.25 102 ARG A C 1
ATOM 830 O O . ARG A 1 102 ? -10.724 -4.741 8.388 1.00 88.25 102 ARG A O 1
ATOM 837 N N . PRO A 1 103 ? -11.847 -3.264 9.661 1.00 89.06 103 PRO A N 1
ATOM 838 C CA . PRO A 1 103 ? -13.093 -3.389 8.903 1.00 89.06 103 PRO A CA 1
ATOM 839 C C . PRO A 1 103 ? -12.956 -3.019 7.420 1.00 89.06 103 PRO A C 1
ATOM 841 O O . PRO A 1 103 ? -13.392 -3.789 6.571 1.00 89.06 103 PRO A O 1
ATOM 844 N N . GLN A 1 104 ? -12.296 -1.904 7.097 1.00 92.94 104 GLN A N 1
ATOM 845 C CA . GLN A 1 104 ? -12.064 -1.487 5.709 1.00 92.94 104 GLN A CA 1
ATOM 846 C C . GLN A 1 104 ? -11.229 -2.513 4.935 1.00 92.94 104 GLN A C 1
ATOM 848 O O . GLN A 1 104 ? -11.557 -2.822 3.796 1.00 92.94 104 GLN A O 1
ATOM 853 N N . ARG A 1 105 ? -10.204 -3.107 5.564 1.00 93.75 105 ARG A N 1
ATOM 854 C CA . ARG A 1 105 ? -9.408 -4.187 4.952 1.00 93.75 105 ARG A CA 1
ATOM 855 C C . ARG A 1 105 ? -10.235 -5.433 4.631 1.00 93.75 105 ARG A C 1
ATOM 857 O O . ARG A 1 105 ? -9.983 -6.079 3.624 1.00 93.75 105 ARG A O 1
ATOM 864 N N . ARG A 1 106 ? -11.237 -5.769 5.453 1.00 91.25 106 ARG A N 1
ATOM 865 C CA . ARG A 1 106 ? -12.151 -6.890 5.158 1.00 91.25 106 ARG A CA 1
ATOM 866 C C . ARG A 1 106 ? -12.976 -6.623 3.904 1.00 91.25 106 ARG A C 1
ATOM 868 O O . ARG A 1 106 ? -13.090 -7.508 3.069 1.00 91.25 106 ARG A O 1
ATOM 875 N N . VAL A 1 107 ? -13.520 -5.412 3.781 1.00 94.94 107 VAL A N 1
ATOM 876 C CA . V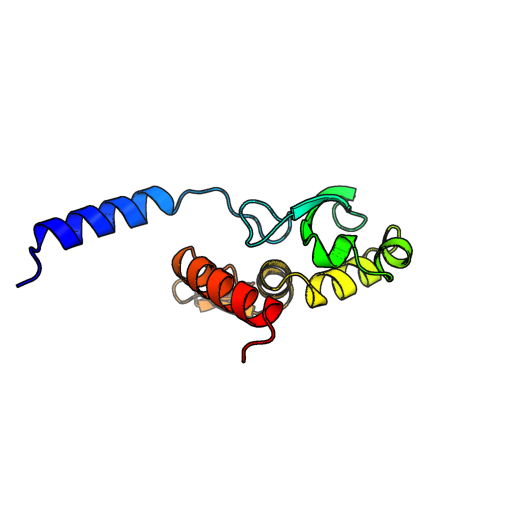AL A 1 107 ? -14.275 -5.007 2.587 1.00 94.94 107 VAL A CA 1
ATOM 877 C C . VAL A 1 107 ? -13.362 -5.012 1.364 1.00 94.94 107 VAL A C 1
ATOM 879 O O . VAL A 1 107 ? -13.718 -5.603 0.354 1.00 94.94 107 VAL A O 1
ATOM 882 N N . LEU A 1 108 ? -12.152 -4.457 1.484 1.00 95.69 108 LEU A N 1
ATOM 883 C CA . LEU A 1 108 ? -11.163 -4.493 0.410 1.00 95.69 108 LEU A CA 1
ATOM 884 C C . LEU A 1 108 ? -10.855 -5.924 -0.046 1.00 95.69 108 LEU A C 1
ATOM 886 O O . LEU A 1 108 ? -10.778 -6.160 -1.242 1.00 95.69 108 LEU A O 1
ATOM 890 N N . ALA A 1 109 ? -10.697 -6.878 0.875 1.00 93.56 109 ALA A N 1
ATOM 891 C CA . ALA A 1 109 ? -10.428 -8.270 0.518 1.00 93.56 109 ALA A CA 1
ATOM 892 C C . ALA A 1 109 ? -11.531 -8.892 -0.339 1.00 93.56 109 ALA A C 1
ATOM 894 O O . ALA A 1 109 ? -11.223 -9.606 -1.288 1.00 93.56 109 ALA A O 1
ATOM 895 N N . ILE A 1 110 ? -12.791 -8.579 -0.038 1.00 94.38 110 ILE A N 1
ATOM 896 C CA . ILE A 1 110 ? -13.936 -9.022 -0.837 1.00 94.38 110 ILE A CA 1
ATOM 897 C C . ILE A 1 110 ? -13.885 -8.368 -2.223 1.00 94.38 110 ILE A C 1
ATOM 899 O O . ILE A 1 110 ? -13.971 -9.063 -3.231 1.00 94.38 110 ILE A O 1
ATOM 903 N N . MET A 1 111 ? -13.661 -7.053 -2.282 1.00 94.38 111 MET A N 1
ATOM 904 C CA . MET A 1 111 ? -13.595 -6.319 -3.551 1.00 94.38 111 MET A CA 1
ATOM 905 C C . MET A 1 111 ? -12.421 -6.775 -4.428 1.00 94.38 111 MET A C 1
ATOM 907 O O . MET A 1 111 ? -12.569 -6.904 -5.636 1.00 94.38 111 MET A O 1
ATOM 911 N N . GLU A 1 112 ? -11.258 -7.068 -3.842 1.00 92.31 112 GLU A N 1
ATOM 912 C CA . GLU A 1 112 ? -10.110 -7.597 -4.585 1.00 92.31 112 GLU A CA 1
ATOM 913 C C . GLU A 1 112 ? -10.367 -9.014 -5.103 1.00 92.31 112 GLU A C 1
ATOM 915 O O . GLU A 1 112 ? -9.954 -9.335 -6.215 1.00 92.31 112 GLU A O 1
ATOM 920 N N . GLN A 1 113 ? -11.083 -9.854 -4.350 1.00 91.00 113 GLN A N 1
ATOM 921 C CA . GLN A 1 113 ? -11.514 -11.165 -4.843 1.00 91.00 113 GLN A CA 1
ATOM 922 C C . GLN A 1 113 ? -12.453 -11.028 -6.047 1.00 91.00 113 GLN A C 1
ATOM 924 O O . GLN A 1 113 ? -12.219 -11.680 -7.062 1.00 91.00 113 GLN A O 1
ATOM 929 N N . GLN A 1 114 ? -13.447 -10.140 -5.970 1.00 91.75 114 GLN A N 1
ATOM 930 C CA . GLN A 1 114 ? -14.369 -9.856 -7.077 1.00 91.75 114 GLN A CA 1
ATOM 931 C C . GLN A 1 114 ? -13.631 -9.301 -8.300 1.00 91.75 114 GLN A C 1
ATOM 933 O O . GLN A 1 114 ? -13.773 -9.824 -9.405 1.00 91.75 114 GLN A O 1
ATOM 938 N N . ARG A 1 115 ? -12.729 -8.331 -8.093 1.00 89.19 115 ARG A N 1
ATOM 939 C CA . ARG A 1 115 ? -11.887 -7.758 -9.152 1.00 89.19 115 ARG A CA 1
ATOM 940 C C . ARG A 1 115 ? -11.071 -8.832 -9.872 1.00 89.19 115 ARG A C 1
ATOM 942 O O . ARG A 1 115 ? -10.953 -8.795 -11.094 1.00 89.19 115 ARG A O 1
ATOM 949 N N . MET A 1 116 ? -10.495 -9.779 -9.130 1.00 84.25 116 MET A N 1
ATOM 950 C CA . MET A 1 116 ? -9.719 -10.889 -9.699 1.00 84.25 116 MET A CA 1
ATOM 951 C C . MET A 1 116 ? -10.598 -11.941 -10.390 1.00 84.25 116 MET A C 1
ATOM 953 O O . MET A 1 116 ? -10.123 -12.603 -11.309 1.00 84.25 116 MET A O 1
ATOM 957 N N . ALA A 1 117 ? -11.863 -12.072 -9.984 1.00 90.88 117 ALA A N 1
ATOM 958 C CA . ALA A 1 117 ? -12.862 -12.909 -10.647 1.00 90.88 117 ALA A CA 1
ATOM 959 C C . ALA A 1 117 ? -13.488 -12.246 -11.893 1.00 90.88 117 ALA A C 1
ATOM 961 O O . ALA A 1 117 ? -14.202 -12.909 -12.640 1.00 90.88 117 ALA A O 1
ATOM 962 N N . GLY A 1 118 ? -13.206 -10.961 -12.145 1.00 89.00 118 GLY A N 1
ATOM 963 C CA . GLY A 1 118 ? -13.817 -10.198 -13.237 1.00 89.00 118 GLY A CA 1
ATOM 964 C C . GLY A 1 118 ? -15.254 -9.757 -12.947 1.00 89.00 118 GLY A C 1
ATOM 965 O O . GLY A 1 118 ? -15.996 -9.448 -13.879 1.00 89.00 118 GLY A O 1
ATOM 966 N N . GLU A 1 119 ? -15.647 -9.733 -11.675 1.00 87.19 119 GLU A N 1
ATOM 967 C CA . GLU A 1 119 ? -16.967 -9.297 -11.225 1.00 87.19 119 GLU A CA 1
ATOM 968 C C . GLU A 1 119 ? -16.940 -7.795 -10.867 1.00 87.19 119 GLU A C 1
ATOM 970 O O . GLU A 1 119 ? -15.980 -7.351 -10.224 1.00 87.19 119 GLU A O 1
ATOM 975 N N . PRO A 1 120 ? -17.939 -7.001 -11.310 1.00 69.56 120 PRO A N 1
ATOM 976 C CA . PRO A 1 120 ? -18.038 -5.569 -11.019 1.00 69.56 120 PRO A CA 1
ATOM 977 C C . PRO A 1 120 ? -18.442 -5.252 -9.572 1.00 69.56 120 PRO A C 1
ATOM 979 O O . PRO A 1 120 ? -19.223 -6.027 -8.975 1.00 69.56 120 PRO A O 1
#

Radius of gyration: 17.16 Å; Cα contacts (8 Å, |Δi|>4): 137; chains: 1; bounding box: 50×31×43 Å